Protein AF-A0A8J2JJX9-F1 (afdb_monomer)

Solvent-accessible surface area (backbone atoms only — not comparable to full-atom values): 5070 Å² total; per-residue (Å²): 132,55,73,68,55,52,52,53,49,53,53,55,52,51,56,58,60,65,72,67,70,70,80,82,78,77,77,71,74,79,71,64,85,87,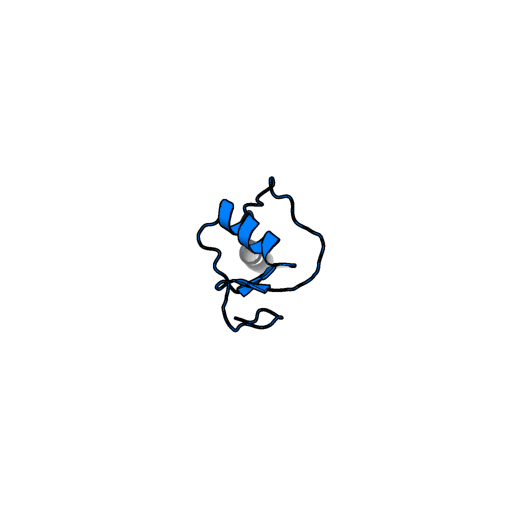68,93,64,82,90,62,80,53,66,37,23,29,68,86,32,51,70,28,54,20,64,60,57,44,56,43,42,25,75,72,37,77,80,61,40,77,28,80,92,54,62,72,76,48,70,126

Sequence (80 aa):
MDTKQRIVYFVLVAFLILHSASPANGNSAKRCTNCTCPRNIWRVCSTDGRMYSNSCLLDCDRICDPSVKLAEGKKPPCKS

Organism: NCBI:txid39272

Secondary structure (DSSP, 8-state):
--HHHHHHHHHHHHHHHHTT-----------------------EEBTTS-EESSHHHHHHHHHH-TT--B-TTPPSS---

Structure (mmCIF, N/CA/C/O backbone):
data_AF-A0A8J2JJX9-F1
#
_entry.id   AF-A0A8J2JJX9-F1
#
loop_
_atom_site.group_PDB
_atom_site.id
_atom_site.type_symbol
_atom_site.label_atom_id
_atom_site.label_alt_id
_atom_site.label_comp_id
_atom_site.label_asym_id
_atom_site.label_entity_id
_atom_site.label_seq_id
_atom_site.pdbx_PDB_ins_code
_atom_site.Cartn_x
_atom_site.Cartn_y
_atom_site.Cartn_z
_atom_site.occupancy
_atom_site.B_iso_or_equiv
_atom_site.auth_seq_id
_atom_site.auth_comp_id
_atom_site.auth_asym_id
_atom_site.auth_atom_id
_atom_site.pdbx_PDB_model_num
ATOM 1 N N . MET A 1 1 ? -14.798 22.630 51.122 1.00 58.00 1 MET A N 1
ATOM 2 C CA . MET A 1 1 ? -15.126 21.567 50.144 1.00 58.00 1 MET A CA 1
ATOM 3 C C . MET A 1 1 ? -15.527 20.342 50.933 1.00 58.00 1 MET A C 1
ATOM 5 O O . MET A 1 1 ? -14.675 19.774 51.605 1.00 58.00 1 MET A O 1
ATOM 9 N N . ASP A 1 2 ? -16.809 20.000 50.908 1.00 79.31 2 ASP A N 1
ATOM 10 C CA . ASP A 1 2 ? -17.346 18.864 51.654 1.00 79.31 2 ASP A CA 1
ATOM 11 C C . ASP A 1 2 ? -16.721 17.537 51.195 1.00 79.31 2 ASP A C 1
ATOM 13 O O . ASP A 1 2 ? -16.385 17.382 50.017 1.00 79.31 2 ASP A O 1
ATOM 17 N N . THR A 1 3 ? -16.587 16.558 52.092 1.00 77.81 3 THR A N 1
ATOM 18 C CA . THR A 1 3 ? -16.045 15.222 51.766 1.00 77.81 3 THR A CA 1
ATOM 19 C C . THR A 1 3 ? -16.853 14.559 50.648 1.00 77.81 3 THR A C 1
ATOM 21 O O . THR A 1 3 ? -16.290 13.921 49.761 1.00 77.81 3 THR A O 1
ATOM 24 N N . LYS A 1 4 ? -18.167 14.817 50.618 1.00 77.44 4 LYS A N 1
ATOM 25 C CA . LYS A 1 4 ? -19.076 14.406 49.538 1.00 77.44 4 LYS A CA 1
ATOM 26 C C . LYS A 1 4 ? -18.690 15.035 48.194 1.00 77.44 4 LYS A C 1
ATOM 28 O O . LYS A 1 4 ? -18.629 14.335 47.191 1.00 77.44 4 LYS A O 1
ATOM 33 N N . GLN A 1 5 ? -18.340 16.323 48.184 1.00 75.19 5 GLN A N 1
ATOM 34 C CA . GLN A 1 5 ? -17.928 17.041 46.975 1.00 75.19 5 GLN A CA 1
ATOM 35 C C . GLN A 1 5 ? -16.575 16.552 46.445 1.00 75.19 5 GLN A C 1
ATOM 37 O O . GLN A 1 5 ? -16.374 16.489 45.235 1.00 75.19 5 GLN A O 1
ATOM 42 N N . ARG A 1 6 ? -15.655 16.161 47.339 1.00 81.62 6 ARG A N 1
ATOM 43 C CA . ARG A 1 6 ? -14.380 15.533 46.956 1.00 81.62 6 ARG A CA 1
ATOM 44 C C . ARG A 1 6 ? -14.606 14.171 46.305 1.00 81.62 6 ARG A C 1
ATOM 46 O O . ARG A 1 6 ? -14.030 13.917 45.257 1.00 81.62 6 ARG A O 1
ATOM 53 N N . ILE A 1 7 ? -15.473 13.333 46.878 1.00 84.31 7 ILE A N 1
ATOM 54 C CA . ILE A 1 7 ? -15.818 12.018 46.312 1.00 84.31 7 ILE A CA 1
ATOM 55 C C . ILE A 1 7 ? -16.444 12.175 44.920 1.00 84.31 7 ILE A C 1
ATOM 57 O O . ILE A 1 7 ? -16.001 11.522 43.980 1.00 84.31 7 ILE A O 1
ATOM 61 N N . VAL A 1 8 ? -17.410 13.087 44.764 1.00 84.50 8 VAL A N 1
ATOM 62 C CA . VAL A 1 8 ? -18.031 13.381 43.460 1.00 84.50 8 VAL A CA 1
ATOM 63 C C . VAL A 1 8 ? -16.986 13.860 42.449 1.00 84.50 8 VAL A C 1
ATOM 65 O O . VAL A 1 8 ? -16.963 13.380 41.319 1.00 84.50 8 VAL A O 1
ATOM 68 N N . TYR A 1 9 ? -16.073 14.746 42.857 1.00 88.88 9 TYR A N 1
ATOM 69 C CA . TYR A 1 9 ? -14.987 15.223 42.000 1.00 88.88 9 TYR A CA 1
ATOM 70 C C . TYR A 1 9 ? -14.043 14.092 41.560 1.00 88.88 9 TYR A C 1
ATOM 72 O O . TYR A 1 9 ? -13.739 13.980 40.376 1.00 88.88 9 TYR A O 1
ATOM 80 N N . PHE A 1 10 ? -13.628 13.213 42.478 1.00 88.06 10 PHE A N 1
ATOM 81 C CA . PHE A 1 10 ? -12.775 12.064 42.156 1.00 88.06 10 PHE A CA 1
ATOM 82 C C . PHE A 1 10 ? -13.442 11.096 41.169 1.00 88.06 10 PHE A C 1
ATOM 84 O O . PHE A 1 10 ? -12.787 10.642 40.232 1.00 88.06 10 PHE A O 1
ATOM 91 N N . VAL A 1 11 ? -14.739 10.818 41.336 1.00 87.56 11 VAL A N 1
ATOM 92 C CA . VAL A 1 11 ? -15.503 9.954 40.420 1.00 87.56 11 VAL A CA 1
ATOM 93 C C . VAL A 1 11 ? -15.596 10.585 39.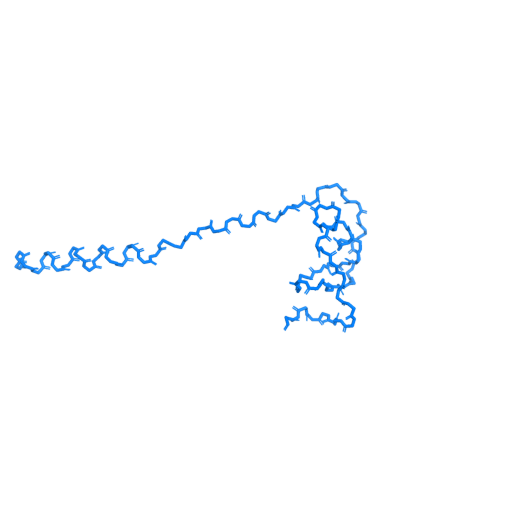028 1.00 87.56 11 VAL A C 1
ATOM 95 O O . VAL A 1 11 ? -15.297 9.920 38.040 1.00 87.56 11 VAL A O 1
ATOM 98 N N . LEU A 1 12 ? -15.935 11.875 38.932 1.00 86.19 12 LEU A N 1
ATOM 99 C CA . LEU A 1 12 ? -16.023 12.584 37.649 1.00 86.19 12 LEU A CA 1
ATOM 100 C C . LEU A 1 12 ? -14.678 12.622 36.911 1.00 86.19 12 LEU A C 1
ATOM 102 O O . LEU A 1 12 ? -14.627 12.345 35.714 1.00 86.19 12 LEU A O 1
ATOM 106 N N . VAL A 1 13 ? -13.581 12.904 37.620 1.00 86.00 13 VAL A N 1
ATOM 107 C CA . VAL A 1 13 ? -12.230 12.908 37.037 1.00 86.00 13 VAL A CA 1
ATOM 108 C C . VAL A 1 13 ? -11.837 11.512 36.541 1.00 86.00 13 VAL A C 1
ATOM 110 O O . VAL A 1 13 ? -11.317 11.389 35.434 1.00 86.00 13 VAL A O 1
ATOM 113 N N . ALA A 1 14 ? -12.139 10.448 37.291 1.00 84.31 14 ALA A N 1
ATOM 114 C CA . ALA A 1 14 ? -11.855 9.074 36.871 1.00 84.31 14 ALA A CA 1
ATOM 115 C C . ALA A 1 14 ? -12.630 8.665 35.601 1.00 84.31 14 ALA A C 1
ATOM 117 O O . ALA A 1 14 ? -12.056 8.045 34.705 1.00 84.31 14 ALA A O 1
ATOM 118 N N . PHE A 1 15 ? -13.903 9.057 35.476 1.00 83.25 15 PHE A N 1
ATOM 119 C CA . PHE A 1 15 ? -14.714 8.788 34.280 1.00 83.25 15 PHE A CA 1
ATOM 120 C C . PHE A 1 15 ? -14.179 9.480 33.017 1.00 83.25 15 PHE A C 1
ATOM 122 O O . PHE A 1 15 ? -14.212 8.884 31.936 1.00 83.25 15 PHE A O 1
ATOM 129 N N . LEU A 1 16 ? -13.664 10.708 33.149 1.00 81.00 16 LEU A N 1
ATOM 130 C CA . LEU A 1 16 ? -13.039 11.445 32.044 1.00 81.00 16 LEU A CA 1
ATOM 131 C C . LEU A 1 16 ? -11.708 10.808 31.607 1.00 81.00 16 LEU A C 1
ATOM 133 O O . LEU A 1 16 ? -11.413 10.746 30.413 1.00 81.00 16 LEU A O 1
ATOM 137 N N . ILE A 1 17 ? -10.925 10.283 32.555 1.00 78.88 17 ILE A N 1
ATOM 138 C CA . ILE A 1 17 ? -9.656 9.597 32.264 1.00 78.88 17 ILE A CA 1
ATOM 139 C C . ILE A 1 17 ? -9.908 8.247 31.570 1.00 78.88 17 ILE A C 1
ATOM 141 O O . ILE A 1 17 ? -9.199 7.904 30.628 1.00 78.88 17 ILE A O 1
ATOM 145 N N . LEU A 1 18 ? -10.950 7.505 31.959 1.00 68.88 18 LEU A N 1
ATOM 146 C CA . LEU A 1 18 ? -11.267 6.196 31.369 1.00 68.88 18 LEU A CA 1
ATOM 147 C C . LEU A 1 18 ? -11.841 6.268 29.939 1.00 68.88 18 LEU A C 1
ATOM 149 O O . LEU A 1 18 ? -11.676 5.318 29.180 1.00 68.88 18 LEU A O 1
ATOM 153 N N . HIS A 1 19 ? -12.468 7.378 29.532 1.00 61.22 19 HIS A N 1
ATOM 154 C CA . HIS A 1 19 ? -13.020 7.536 28.172 1.00 61.22 19 HIS A CA 1
ATOM 155 C C . HIS A 1 19 ? -11.991 7.923 27.100 1.00 61.22 19 HIS A C 1
ATOM 157 O O . HIS A 1 19 ? -12.290 7.841 25.911 1.00 61.22 19 HIS A O 1
ATOM 163 N N . SER A 1 20 ? -10.795 8.367 27.490 1.00 64.81 20 SER A N 1
ATOM 164 C CA . SER A 1 20 ? -9.774 8.843 26.543 1.00 64.81 20 SER A CA 1
ATOM 165 C C . SER A 1 20 ? -8.764 7.767 26.128 1.00 64.81 20 SER A C 1
ATOM 167 O O . SER A 1 20 ? -7.928 8.013 25.257 1.00 64.81 20 SER A O 1
ATOM 169 N N . ALA A 1 21 ? -8.868 6.550 26.672 1.00 64.25 21 ALA A N 1
ATOM 170 C CA . ALA A 1 21 ? -8.078 5.406 26.232 1.00 64.25 21 ALA A CA 1
ATOM 171 C C . ALA A 1 21 ? -8.645 4.836 24.919 1.00 64.25 21 ALA A C 1
ATOM 173 O O . ALA A 1 21 ? -9.353 3.831 24.902 1.00 64.25 21 ALA A O 1
ATOM 174 N N . SER A 1 22 ? -8.3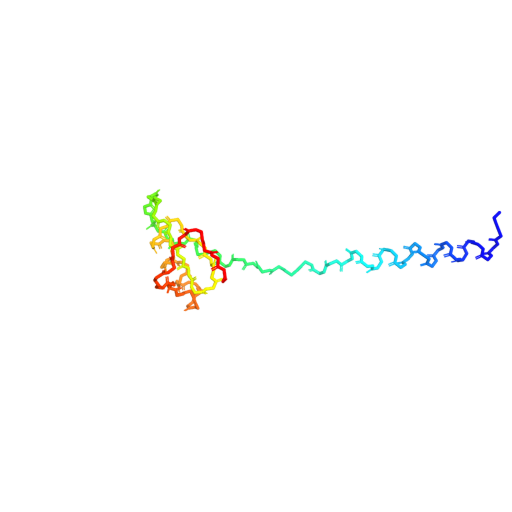43 5.488 23.795 1.00 70.50 22 SER A N 1
ATOM 175 C CA . SER A 1 22 ? -8.533 4.866 22.484 1.00 70.50 22 SER A CA 1
ATOM 176 C C . SER A 1 22 ? -7.501 3.739 22.338 1.00 70.50 22 SER A C 1
ATOM 178 O O . SER A 1 22 ? -6.304 4.011 22.479 1.00 70.50 22 SER A O 1
ATOM 180 N N . PRO A 1 23 ? -7.899 2.475 22.089 1.00 65.56 23 PRO A N 1
ATOM 181 C CA . PRO A 1 23 ? -6.933 1.436 21.779 1.00 65.56 23 PRO A CA 1
ATOM 182 C C . PRO A 1 23 ? -6.235 1.841 20.482 1.00 65.56 23 PRO A C 1
ATOM 184 O O . PRO A 1 23 ? -6.876 1.986 19.439 1.00 65.56 23 PRO A O 1
ATOM 187 N N . ALA A 1 24 ? -4.920 2.045 20.544 1.00 64.31 24 ALA A N 1
ATOM 188 C CA . ALA A 1 24 ? -4.101 2.200 19.356 1.00 64.31 24 ALA A CA 1
ATOM 189 C C . ALA A 1 24 ? -4.175 0.886 18.565 1.00 64.31 24 ALA A C 1
ATOM 191 O O . ALA A 1 24 ? -3.411 -0.047 18.805 1.00 64.31 24 ALA A O 1
ATOM 192 N N . ASN A 1 25 ? -5.147 0.787 17.656 1.00 63.50 25 ASN A N 1
ATOM 193 C CA . ASN A 1 25 ? -5.255 -0.317 16.722 1.00 63.50 25 ASN 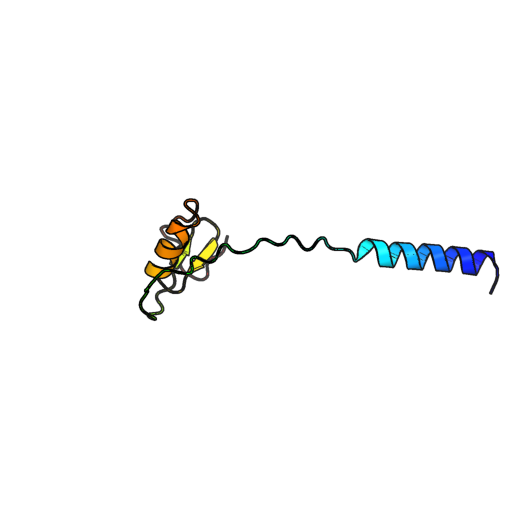A CA 1
ATOM 194 C C . ASN A 1 25 ? -4.139 -0.139 15.691 1.00 63.50 25 ASN A C 1
ATOM 196 O O . ASN A 1 25 ? -4.280 0.571 14.692 1.00 63.50 25 ASN A O 1
ATOM 200 N N . GLY A 1 26 ? -2.975 -0.697 16.015 1.00 61.06 26 GLY A N 1
ATOM 201 C CA . GLY A 1 26 ? -1.805 -0.721 15.158 1.00 61.06 26 GLY A CA 1
ATOM 202 C C . GLY A 1 26 ? -2.057 -1.611 13.950 1.00 61.06 26 GLY A C 1
ATOM 203 O O . GLY A 1 26 ? -1.568 -2.733 13.894 1.00 61.06 26 GLY A O 1
ATOM 204 N N . ASN A 1 27 ? -2.773 -1.091 12.954 1.00 62.81 27 ASN A N 1
ATOM 205 C CA . ASN A 1 27 ? -2.693 -1.606 11.595 1.00 62.81 27 ASN A CA 1
ATOM 206 C C . ASN A 1 27 ? -1.296 -1.265 11.071 1.00 62.81 27 ASN A C 1
ATOM 208 O O . ASN A 1 27 ? -1.092 -0.248 10.407 1.00 62.81 27 ASN A O 1
ATOM 212 N N . SER A 1 28 ? -0.307 -2.088 11.423 1.00 61.12 28 SER A N 1
ATOM 213 C CA . SER A 1 28 ? 1.016 -2.036 10.821 1.00 61.12 28 SER A CA 1
ATOM 214 C C . SER A 1 28 ? 0.842 -2.282 9.328 1.00 61.12 28 SER A C 1
ATOM 216 O O . SER A 1 28 ? 0.697 -3.422 8.891 1.00 61.12 28 SER A O 1
ATOM 218 N N . ALA A 1 29 ? 0.806 -1.200 8.547 1.00 62.91 29 ALA A N 1
ATOM 219 C CA . ALA A 1 29 ? 0.856 -1.257 7.099 1.00 62.91 29 ALA A CA 1
ATOM 220 C C . ALA A 1 29 ? 2.083 -2.092 6.732 1.00 62.91 29 ALA A C 1
ATOM 222 O O . ALA A 1 29 ? 3.222 -1.667 6.940 1.00 62.91 29 ALA A O 1
ATOM 223 N N . LYS A 1 30 ? 1.834 -3.319 6.275 1.00 62.75 30 LYS A N 1
ATOM 224 C CA . LYS A 1 30 ? 2.845 -4.306 5.919 1.00 62.75 30 LYS A CA 1
ATOM 225 C C . LYS A 1 30 ? 3.594 -3.757 4.706 1.00 62.75 30 LYS A C 1
ATOM 227 O O . LYS A 1 30 ? 3.199 -3.971 3.569 1.00 62.75 30 LYS A O 1
ATOM 232 N N . ARG A 1 31 ? 4.617 -2.937 4.938 1.00 61.72 31 ARG A N 1
ATOM 233 C CA . ARG A 1 31 ? 5.319 -2.244 3.859 1.00 61.72 31 ARG A CA 1
ATOM 234 C C . ARG A 1 31 ? 6.173 -3.266 3.116 1.00 61.72 31 ARG A C 1
ATOM 236 O O . ARG A 1 31 ? 7.155 -3.750 3.672 1.00 61.72 31 ARG A O 1
ATOM 243 N N . CYS A 1 32 ? 5.834 -3.566 1.864 1.00 74.50 32 CYS A N 1
ATOM 244 C CA . CYS A 1 32 ? 6.741 -4.295 0.984 1.00 74.50 32 CYS A CA 1
ATOM 245 C C . CYS A 1 32 ? 8.006 -3.455 0.766 1.00 74.50 32 CYS A C 1
ATOM 247 O O . CYS A 1 32 ? 7.966 -2.410 0.117 1.00 74.50 32 CYS A O 1
ATOM 249 N N . THR A 1 33 ? 9.127 -3.876 1.347 1.00 68.50 33 THR A N 1
ATOM 250 C CA . THR A 1 33 ? 10.400 -3.139 1.306 1.00 68.50 33 THR A CA 1
ATOM 251 C C . THR A 1 33 ? 11.239 -3.427 0.064 1.00 68.50 33 THR A C 1
ATOM 253 O O . THR A 1 33 ? 12.209 -2.715 -0.173 1.00 68.50 33 THR A O 1
ATOM 256 N N . ASN A 1 34 ? 10.869 -4.415 -0.755 1.00 79.31 34 ASN A N 1
ATOM 257 C CA . ASN A 1 34 ? 11.699 -4.894 -1.860 1.00 79.31 34 ASN A CA 1
ATOM 258 C C . ASN A 1 34 ? 11.009 -4.718 -3.223 1.00 79.31 34 ASN A C 1
ATOM 260 O O . ASN A 1 34 ? 10.703 -5.687 -3.910 1.00 79.31 34 ASN A O 1
ATOM 264 N N . CYS A 1 35 ? 10.734 -3.466 -3.603 1.00 88.38 35 CYS A N 1
ATOM 265 C CA . CYS A 1 35 ? 10.212 -3.138 -4.929 1.00 88.38 35 CYS A CA 1
ATOM 266 C C . CYS A 1 35 ? 10.955 -1.964 -5.548 1.00 88.38 35 CYS A C 1
ATOM 268 O O . CYS A 1 35 ? 11.052 -0.881 -4.966 1.00 88.38 35 CYS A O 1
ATOM 270 N N . THR A 1 36 ? 11.412 -2.159 -6.779 1.00 92.81 36 THR A N 1
ATOM 271 C CA . THR A 1 36 ? 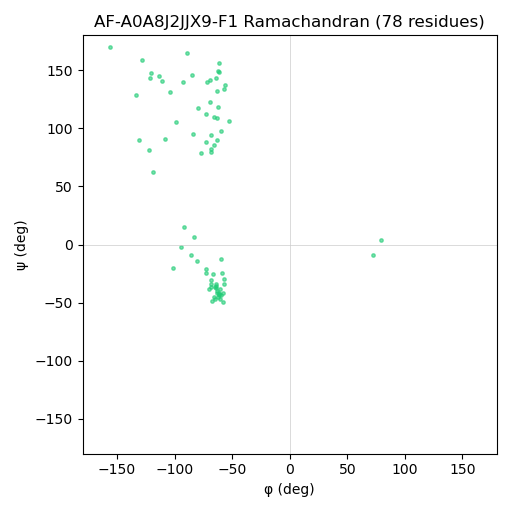11.979 -1.098 -7.605 1.00 92.81 36 THR A CA 1
ATOM 272 C C . THR A 1 36 ? 10.903 -0.605 -8.563 1.00 92.81 36 THR A C 1
ATOM 274 O O . THR A 1 36 ? 10.573 -1.282 -9.530 1.00 92.81 36 THR A O 1
ATOM 277 N N . CYS A 1 37 ? 10.352 0.579 -8.291 1.00 94.25 37 CYS A N 1
ATOM 278 C CA . CYS A 1 37 ? 9.357 1.221 -9.147 1.00 94.25 37 CYS A CA 1
ATOM 279 C C . CYS A 1 37 ? 9.845 2.587 -9.646 1.00 94.25 37 CYS A C 1
ATOM 281 O O . CYS A 1 37 ? 10.534 3.302 -8.908 1.00 94.25 37 CYS A O 1
ATOM 283 N N . PRO A 1 38 ? 9.458 2.997 -10.867 1.00 95.31 38 PRO A N 1
ATOM 284 C CA . PRO A 1 38 ? 9.664 4.364 -11.327 1.00 95.31 38 PRO A CA 1
ATOM 285 C C . PRO A 1 38 ? 8.914 5.370 -10.436 1.00 95.31 38 PRO A C 1
ATOM 287 O O . PRO A 1 38 ? 7.927 5.046 -9.772 1.00 95.31 38 PRO A O 1
ATOM 290 N N . ARG A 1 39 ? 9.392 6.621 -10.419 1.00 94.50 39 ARG A N 1
ATOM 291 C CA . ARG A 1 39 ? 8.821 7.723 -9.615 1.00 94.50 39 ARG A CA 1
ATOM 292 C 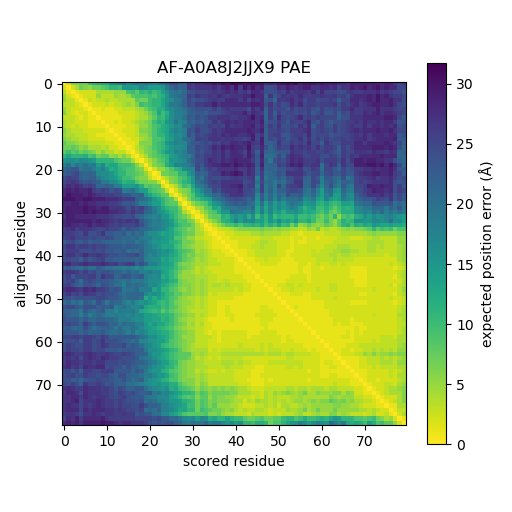C . ARG A 1 39 ? 7.762 8.548 -10.362 1.00 94.50 39 ARG A C 1
ATOM 294 O O . ARG A 1 39 ? 7.418 9.645 -9.932 1.00 94.50 39 ARG A O 1
ATOM 301 N N . ASN A 1 40 ? 7.255 8.043 -11.483 1.00 96.75 40 ASN A N 1
ATOM 302 C CA . ASN A 1 40 ? 6.147 8.653 -12.215 1.00 96.75 40 ASN A CA 1
ATOM 303 C C . ASN A 1 40 ? 4.868 8.652 -11.365 1.00 96.75 40 ASN A C 1
ATOM 305 O O . ASN A 1 40 ? 4.594 7.703 -10.626 1.00 96.75 40 ASN A O 1
ATOM 309 N N . ILE A 1 41 ? 4.079 9.719 -11.491 1.00 95.44 41 ILE A N 1
ATOM 310 C CA . ILE A 1 41 ? 2.843 9.915 -10.731 1.00 95.44 41 ILE A CA 1
ATOM 311 C C . ILE A 1 41 ? 1.653 9.746 -11.679 1.00 95.44 41 ILE A C 1
ATOM 313 O O . ILE A 1 41 ? 1.182 10.703 -12.288 1.00 95.44 41 ILE A O 1
ATOM 317 N N . TRP A 1 42 ? 1.157 8.516 -11.778 1.00 95.25 42 TRP A N 1
ATOM 318 C CA . TRP A 1 42 ? -0.085 8.150 -12.459 1.00 95.25 42 TRP A CA 1
ATOM 319 C C . TRP A 1 42 ? -0.994 7.455 -11.460 1.00 95.25 42 TRP A C 1
ATOM 321 O O . TRP A 1 42 ? -1.017 6.232 -11.357 1.00 95.25 42 TRP A O 1
ATOM 331 N N . ARG A 1 43 ? -1.683 8.264 -10.655 1.00 95.75 43 ARG A N 1
ATOM 332 C CA . ARG A 1 43 ? -2.431 7.778 -9.495 1.00 95.75 43 ARG A CA 1
ATOM 333 C C . ARG A 1 43 ? -3.468 6.728 -9.897 1.00 95.75 43 ARG A C 1
ATOM 335 O O . ARG A 1 43 ? -4.247 6.956 -10.819 1.00 95.75 43 ARG A O 1
ATOM 342 N N . VAL A 1 44 ? -3.509 5.630 -9.150 1.00 96.12 44 VAL A N 1
ATOM 343 C CA . VAL A 1 44 ? -4.495 4.549 -9.300 1.00 96.12 44 VAL A CA 1
ATOM 344 C C . VAL A 1 44 ? -5.154 4.238 -7.961 1.00 96.12 44 VAL A C 1
ATOM 346 O O . VAL A 1 44 ? -4.602 4.547 -6.902 1.00 96.12 44 VAL A O 1
ATOM 349 N N . CYS A 1 45 ? -6.333 3.626 -8.014 1.00 96.31 45 CYS A N 1
ATOM 350 C CA . CYS A 1 45 ? -7.098 3.220 -6.841 1.00 96.31 45 CYS A CA 1
ATOM 351 C C . CYS A 1 45 ? -7.131 1.700 -6.725 1.00 96.31 45 CYS A C 1
ATOM 353 O O . CYS A 1 45 ? -7.298 1.022 -7.737 1.00 96.31 45 CYS A O 1
ATOM 355 N N . SER A 1 46 ? -7.021 1.168 -5.508 1.00 94.56 46 SER A N 1
ATOM 356 C CA . SER A 1 46 ? -7.400 -0.217 -5.228 1.00 94.56 46 SER A CA 1
ATOM 357 C C . SER A 1 46 ? -8.876 -0.332 -4.842 1.00 94.56 46 SER A C 1
ATOM 359 O O . SER A 1 46 ? -9.528 0.666 -4.516 1.00 94.56 46 SER A O 1
ATOM 361 N N . THR A 1 47 ? -9.415 -1.552 -4.866 1.00 94.19 47 THR A N 1
ATOM 362 C CA . THR A 1 47 ? -10.791 -1.875 -4.446 1.00 94.19 47 THR A CA 1
ATOM 363 C C . THR A 1 47 ? -11.079 -1.456 -3.010 1.00 94.19 47 THR A C 1
ATOM 365 O O . THR A 1 47 ? -12.198 -1.056 -2.705 1.00 94.19 47 THR A O 1
ATOM 368 N N . ASP A 1 48 ? -10.050 -1.450 -2.164 1.00 90.81 48 ASP A N 1
ATOM 369 C CA . ASP A 1 48 ? -10.135 -1.083 -0.747 1.00 90.81 48 ASP A CA 1
ATOM 370 C C . ASP A 1 48 ? -10.065 0.439 -0.528 1.00 90.81 48 ASP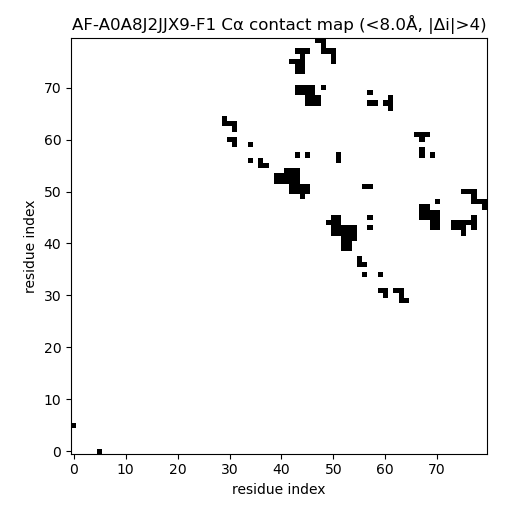 A C 1
ATOM 372 O O . ASP A 1 48 ? -9.941 0.912 0.599 1.00 90.81 48 ASP A O 1
ATOM 376 N N . GLY A 1 49 ? -10.066 1.229 -1.607 1.00 91.81 49 GLY A N 1
ATOM 377 C CA . GLY A 1 49 ? -10.011 2.690 -1.553 1.00 91.81 49 GLY A CA 1
ATOM 378 C C . GLY A 1 49 ? -8.615 3.272 -1.307 1.00 91.81 49 GLY A C 1
ATOM 379 O O . GLY A 1 49 ? -8.477 4.492 -1.218 1.00 91.81 49 GLY A O 1
ATOM 380 N N . ARG A 1 50 ? -7.562 2.444 -1.242 1.00 91.94 50 ARG A N 1
ATOM 381 C CA . ARG A 1 50 ? -6.175 2.924 -1.135 1.00 91.94 50 ARG A CA 1
ATOM 382 C C . ARG A 1 50 ? -5.729 3.538 -2.464 1.00 91.94 50 ARG A C 1
ATOM 384 O O . ARG A 1 50 ? -6.029 3.019 -3.539 1.00 91.94 50 ARG A O 1
ATOM 391 N N . MET A 1 51 ? -4.996 4.646 -2.389 1.00 94.19 51 MET A N 1
ATOM 392 C CA . MET A 1 51 ? -4.441 5.336 -3.554 1.00 94.19 51 MET A CA 1
ATOM 393 C C . MET A 1 51 ? -2.945 5.052 -3.672 1.00 94.19 51 MET A C 1
ATOM 395 O O . MET A 1 51 ? -2.201 5.250 -2.713 1.00 94.19 51 MET A O 1
ATOM 399 N N . TYR A 1 52 ? -2.495 4.669 -4.863 1.00 93.94 52 TYR A N 1
ATOM 400 C CA . TYR 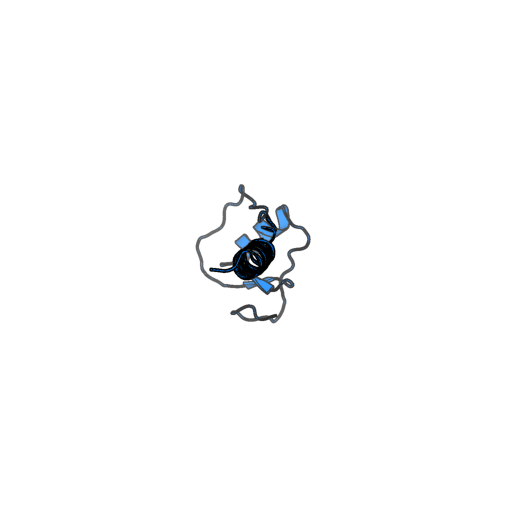A 1 52 ? -1.083 4.434 -5.167 1.00 93.94 52 TYR A CA 1
ATOM 401 C C . TYR A 1 52 ? -0.594 5.478 -6.165 1.00 93.94 52 TYR A C 1
ATOM 403 O O . TYR A 1 52 ? -1.346 5.893 -7.048 1.00 93.94 52 TYR A O 1
ATOM 411 N N . SER A 1 53 ? 0.664 5.916 -6.046 1.00 95.00 53 SER A N 1
ATOM 412 C CA . SER A 1 53 ? 1.219 6.938 -6.948 1.00 95.00 53 SER A CA 1
ATOM 413 C C . SER A 1 53 ? 1.348 6.450 -8.390 1.00 95.00 53 SER A C 1
ATOM 415 O O . SER A 1 53 ? 1.326 7.276 -9.295 1.00 95.00 53 SER A O 1
ATOM 417 N N . ASN A 1 54 ? 1.474 5.140 -8.603 1.00 94.50 54 ASN A N 1
ATOM 418 C CA . ASN A 1 54 ? 1.450 4.484 -9.907 1.00 94.50 54 ASN A CA 1
ATOM 419 C C . ASN A 1 54 ? 1.032 3.011 -9.765 1.00 94.50 54 ASN A C 1
ATOM 421 O O . ASN A 1 54 ? 0.960 2.488 -8.650 1.00 94.50 54 ASN A O 1
ATOM 425 N N . SER A 1 55 ? 0.762 2.350 -10.893 1.00 95.44 55 SER A N 1
ATOM 426 C CA . SER A 1 55 ? 0.397 0.928 -10.943 1.00 95.44 55 SER A CA 1
ATOM 427 C C . SER A 1 55 ? 1.487 0.009 -10.389 1.00 95.44 55 SER A C 1
ATOM 429 O O . SER A 1 55 ? 1.163 -0.912 -9.652 1.00 95.44 55 SER A O 1
ATOM 431 N N . CYS A 1 56 ? 2.768 0.305 -10.640 1.00 95.62 56 CYS A N 1
ATOM 432 C CA . CYS A 1 56 ? 3.882 -0.488 -10.104 1.00 95.62 56 CYS A CA 1
ATOM 433 C C . CYS A 1 56 ? 3.851 -0.559 -8.572 1.00 95.62 56 CYS A C 1
ATOM 435 O O . CYS A 1 56 ? 4.054 -1.621 -7.995 1.00 95.62 56 CYS A O 1
ATOM 437 N N . LEU A 1 57 ? 3.555 0.556 -7.895 1.00 94.62 57 LEU A N 1
ATOM 438 C CA . LEU A 1 57 ? 3.440 0.583 -6.436 1.00 94.62 57 LEU A CA 1
ATOM 439 C C . LEU A 1 57 ? 2.218 -0.189 -5.919 1.00 94.62 57 LEU A C 1
ATOM 441 O O . LEU A 1 57 ? 2.291 -0.738 -4.824 1.00 94.62 57 LEU A O 1
ATOM 445 N N . LEU A 1 58 ? 1.122 -0.244 -6.683 1.00 94.88 58 LEU A N 1
ATOM 446 C CA . LEU A 1 58 ? -0.038 -1.081 -6.358 1.00 94.88 58 LEU A CA 1
ATOM 447 C C . LEU A 1 58 ? 0.316 -2.565 -6.482 1.00 94.88 58 LEU A C 1
ATOM 449 O O . LEU A 1 58 ? 0.070 -3.336 -5.558 1.00 94.88 58 LEU A O 1
ATOM 453 N N . ASP A 1 59 ? 0.941 -2.953 -7.594 1.00 93.44 59 ASP A N 1
ATOM 454 C CA . ASP A 1 59 ? 1.374 -4.332 -7.828 1.00 93.44 59 ASP A CA 1
ATOM 455 C C . ASP A 1 59 ? 2.437 -4.775 -6.821 1.00 93.44 59 ASP A C 1
ATOM 457 O O . ASP A 1 59 ? 2.425 -5.919 -6.374 1.00 93.44 59 ASP A O 1
ATOM 461 N N . CYS A 1 60 ? 3.321 -3.861 -6.420 1.00 94.12 60 CYS A N 1
ATOM 462 C CA . CYS A 1 60 ? 4.286 -4.094 -5.357 1.00 94.12 60 CYS A CA 1
ATOM 463 C C . CYS A 1 60 ? 3.597 -4.463 -4.040 1.00 94.12 60 CYS A C 1
ATOM 465 O O . CYS A 1 60 ? 3.960 -5.453 -3.413 1.00 94.12 60 CYS A O 1
ATOM 467 N N . ASP A 1 61 ? 2.594 -3.691 -3.625 1.00 92.56 61 ASP A N 1
ATOM 468 C CA . ASP A 1 61 ? 1.866 -3.949 -2.380 1.00 92.56 61 ASP A CA 1
ATOM 469 C C . ASP A 1 61 ? 1.112 -5.288 -2.445 1.00 92.56 61 ASP A C 1
ATOM 471 O O . ASP A 1 61 ? 1.084 -6.039 -1.469 1.00 92.56 61 ASP A O 1
ATOM 475 N N . ARG A 1 62 ? 0.619 -5.657 -3.639 1.00 92.00 62 ARG A N 1
ATOM 476 C CA . ARG A 1 62 ? -0.020 -6.956 -3.904 1.00 92.00 62 ARG A CA 1
ATOM 477 C C . ARG A 1 62 ? 0.891 -8.159 -3.628 1.00 92.00 62 ARG A C 1
ATOM 479 O O . ARG A 1 62 ? 0.385 -9.243 -3.344 1.00 92.00 62 ARG A O 1
ATOM 486 N N . ILE A 1 63 ? 2.216 -7.990 -3.668 1.00 89.44 63 ILE A N 1
ATOM 487 C CA . ILE A 1 63 ? 3.174 -9.056 -3.326 1.00 89.44 63 ILE A CA 1
ATOM 488 C C . ILE A 1 63 ? 3.064 -9.438 -1.842 1.00 89.44 63 ILE A C 1
ATOM 490 O O . ILE A 1 63 ? 3.190 -10.615 -1.506 1.00 89.44 63 ILE A O 1
ATOM 494 N N . CYS A 1 64 ? 2.811 -8.477 -0.946 1.00 87.31 64 CYS A N 1
ATOM 495 C CA . CYS A 1 64 ? 2.707 -8.744 0.495 1.00 87.31 64 CYS A CA 1
ATOM 496 C C . CYS A 1 64 ? 1.265 -8.806 1.008 1.00 87.31 64 CYS A C 1
ATOM 498 O O . CYS A 1 64 ? 1.040 -9.376 2.083 1.00 87.31 64 CYS A O 1
ATOM 500 N N . ASP A 1 65 ? 0.322 -8.228 0.263 1.00 90.00 65 ASP A N 1
ATOM 501 C CA . ASP A 1 65 ? -1.115 -8.239 0.525 1.00 90.00 65 ASP A CA 1
ATOM 502 C C . ASP A 1 65 ? -1.882 -8.648 -0.750 1.00 90.00 65 ASP A C 1
ATOM 504 O O . ASP A 1 65 ? -2.283 -7.792 -1.542 1.00 90.00 65 ASP A O 1
ATOM 508 N N . PRO A 1 66 ? -2.135 -9.956 -0.956 1.00 89.81 66 PRO A N 1
ATOM 509 C CA . PRO A 1 66 ? -2.890 -10.457 -2.108 1.00 89.81 66 PRO A CA 1
ATOM 510 C C . PRO A 1 66 ? -4.323 -9.910 -2.224 1.00 89.81 66 PRO A C 1
ATOM 512 O O . PRO A 1 66 ? -4.967 -10.094 -3.259 1.00 89.81 66 PRO A O 1
ATOM 515 N N . SER A 1 67 ? -4.839 -9.250 -1.182 1.00 92.00 67 SER A N 1
ATOM 516 C CA . SER A 1 67 ? -6.157 -8.605 -1.194 1.00 92.00 67 SER A CA 1
ATOM 517 C C . SER A 1 67 ? -6.165 -7.331 -2.041 1.00 92.00 67 SER A C 1
ATOM 519 O O . SER A 1 67 ? -7.226 -6.924 -2.514 1.00 92.00 67 SER A O 1
ATOM 521 N N . VAL A 1 68 ? -4.995 -6.724 -2.283 1.00 93.19 68 VAL A N 1
ATOM 522 C CA . VAL A 1 68 ? -4.857 -5.512 -3.098 1.00 93.19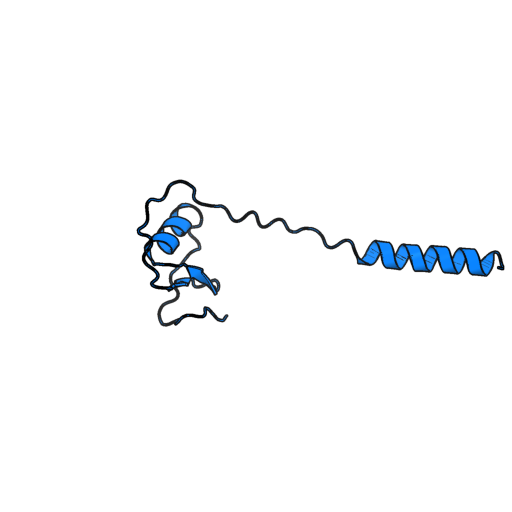 68 VAL A CA 1
ATOM 523 C C . VAL A 1 68 ? -5.231 -5.816 -4.548 1.00 93.19 68 VAL A C 1
ATOM 525 O O . VAL A 1 68 ? -4.506 -6.487 -5.286 1.00 93.19 68 VAL A O 1
ATOM 528 N N . LYS A 1 69 ? -6.367 -5.272 -4.983 1.00 95.44 69 LYS A N 1
ATOM 529 C CA . LYS A 1 69 ? -6.858 -5.352 -6.364 1.00 95.44 69 LYS A CA 1
ATOM 530 C C . LYS A 1 69 ? -7.033 -3.957 -6.929 1.00 95.44 69 LYS A C 1
ATOM 532 O O . LYS A 1 69 ? -7.456 -3.060 -6.210 1.00 95.44 69 LYS A O 1
ATOM 537 N N . LEU A 1 70 ? -6.737 -3.767 -8.211 1.00 95.06 70 LEU A N 1
ATOM 538 C CA . LEU A 1 70 ? -7.025 -2.514 -8.907 1.00 95.06 70 LEU A CA 1
ATOM 539 C C . LEU A 1 70 ? -8.544 -2.274 -8.931 1.00 95.06 70 LEU A C 1
ATOM 541 O O . LEU A 1 70 ? -9.309 -3.171 -9.273 1.00 95.06 70 LEU A O 1
ATOM 545 N N . ALA A 1 71 ? -8.982 -1.066 -8.582 1.00 95.12 71 ALA A N 1
ATOM 546 C CA . ALA A 1 71 ? -10.363 -0.646 -8.770 1.00 95.12 71 ALA A CA 1
ATOM 547 C C . ALA A 1 71 ? -10.549 -0.141 -10.203 1.00 95.12 71 ALA A C 1
ATOM 549 O O . ALA A 1 71 ? -10.283 1.025 -10.508 1.00 95.12 71 ALA A O 1
ATOM 550 N N . GLU A 1 72 ? -11.005 -1.026 -11.084 1.00 91.88 72 GLU A N 1
ATOM 551 C CA . GLU A 1 72 ? -11.343 -0.671 -12.459 1.00 91.88 72 GLU A CA 1
ATOM 552 C C . GLU A 1 72 ? -12.389 0.453 -12.496 1.00 91.88 72 GLU A C 1
ATOM 554 O O . GLU A 1 72 ? -13.333 0.490 -11.706 1.00 91.88 72 GLU A O 1
ATOM 559 N N . GLY A 1 73 ? -12.190 1.427 -13.385 1.00 87.75 73 GLY A N 1
ATOM 560 C CA . GLY A 1 73 ? -13.103 2.561 -13.547 1.00 87.75 73 GLY A CA 1
ATOM 561 C C . GLY A 1 73 ? -13.091 3.607 -12.420 1.00 87.75 73 GLY A C 1
ATOM 562 O O . GLY A 1 73 ? -13.660 4.683 -12.614 1.00 87.75 73 GLY A O 1
ATOM 563 N N . LYS A 1 74 ? -12.415 3.380 -11.278 1.00 91.19 74 LYS A N 1
ATOM 564 C CA . LYS A 1 74 ? -12.260 4.416 -10.238 1.00 91.19 74 LYS A CA 1
ATOM 565 C C . LYS A 1 74 ? -11.159 5.407 -10.611 1.00 91.19 74 LYS A C 1
ATOM 567 O O . LYS A 1 74 ? -9.980 5.066 -10.689 1.00 91.19 74 LYS A O 1
ATOM 572 N N . LYS A 1 75 ? -11.548 6.673 -10.783 1.00 89.88 75 LYS A N 1
ATOM 573 C CA . LYS A 1 75 ? -10.611 7.793 -10.937 1.00 89.88 75 LYS A CA 1
ATOM 574 C C . LYS A 1 75 ? -10.165 8.317 -9.566 1.00 89.88 75 LYS A C 1
ATOM 576 O O . LYS A 1 75 ? -10.976 8.352 -8.642 1.00 89.88 75 LYS A O 1
ATOM 581 N N . PRO A 1 76 ? -8.913 8.783 -9.429 1.00 89.50 76 PRO A N 1
ATOM 582 C CA . PRO A 1 76 ? -8.485 9.542 -8.261 1.00 89.50 76 PRO A CA 1
ATOM 583 C C . PRO A 1 76 ? -9.294 10.847 -8.120 1.00 89.50 76 PRO A C 1
ATOM 585 O O . PRO A 1 76 ? -9.638 11.452 -9.137 1.00 89.50 76 PRO A O 1
ATOM 588 N N . PRO A 1 77 ? -9.538 11.348 -6.896 1.00 91.94 77 PRO A N 1
ATOM 589 C CA . PRO A 1 77 ? -9.200 10.743 -5.607 1.00 91.94 77 PRO A CA 1
ATOM 590 C C . PRO A 1 77 ? -10.038 9.489 -5.324 1.00 91.94 77 PRO A C 1
ATOM 592 O O . PRO A 1 77 ? -11.231 9.460 -5.611 1.00 91.94 77 PRO A O 1
ATOM 595 N N . CYS A 1 78 ? -9.414 8.466 -4.734 1.00 89.56 78 CYS A N 1
ATOM 596 C CA . CYS A 1 78 ? -10.081 7.211 -4.394 1.00 89.56 78 CYS A CA 1
ATOM 597 C C . CYS A 1 78 ? -11.097 7.462 -3.273 1.00 89.56 78 CYS A C 1
ATOM 599 O O . CYS A 1 78 ? -10.740 7.502 -2.100 1.00 89.56 78 CYS A O 1
ATOM 601 N N . LYS A 1 79 ? -12.355 7.710 -3.639 1.00 78.50 79 LYS A N 1
ATOM 602 C CA . LYS A 1 79 ? -13.473 7.769 -2.694 1.00 78.50 79 LYS A CA 1
ATOM 603 C C . LYS A 1 79 ? -14.115 6.390 -2.604 1.00 78.50 79 LYS A C 1
ATOM 605 O O . LYS A 1 79 ? -14.199 5.696 -3.622 1.00 78.50 79 LYS A O 1
ATOM 610 N N . SER A 1 80 ? -14.483 5.992 -1.385 1.00 62.66 80 SER A N 1
ATOM 611 C CA . SER A 1 80 ? -15.195 4.745 -1.071 1.00 62.66 80 SER A CA 1
ATOM 612 C C . SER A 1 80 ? -16.519 4.693 -1.813 1.00 62.66 80 SER A C 1
ATOM 614 O O . SER A 1 80 ? -17.308 5.642 -1.606 1.00 62.66 80 SER A O 1
#

InterPro domains:
  IPR002350 Kazal domain [PF07648] (32-63)
  IPR002350 Kazal domain [PS00282] (37-60)
  IPR002350 Kazal domain [PS51465] (26-80)

Foldseek 3Di:
DDPVVVVVVVVVVVVVVVVPPDPPPPPPLPDLPDFDDDPAQPWFAWPVLDIDRDPSRLVSSCVVPVNTHTDPPDDPPRDD

pLDDT: mean 84.18, std 11.93, range [58.0, 96.75]

Radius of gyration: 23.24 Å; Cα contacts (8 Å, |Δi|>4): 81; chains: 1; bounding box: 31×32×65 Å

Mean predicted aligned error: 13.45 Å

Nearest PDB structures (foldseek):
  5dae-assembly1_A  TM=8.907E-01  e=2.057E-02  Aedes aegypti
  2leo-assembly1_A  TM=8.467E-01  e=1.314E-01  Homo sapiens
  2ovo-assembly1_A  TM=8.078E-01  e=1.713E-01  Lophura nycthemera
  1ct4-assembly1_I  TM=8.051E-01  e=1.830E-01  Meleagris gallopavo
  1ppf-assembly1_I  TM=8.060E-01  e=3.549E-01  Meleagris gallopavo